Protein AF-Q6WV00-F1 (afdb_monomer)

Sequence (50 aa):
MNKYLTRWLFSTNHKDIGTLYLLFGAFSGMAGTASSMLIRLELSAPGSML

Foldseek 3Di:
DPPVCCCQPPDPDPVSVVVVVVVVVVVVVVVVVVVVVVVVVCVVDPDGPD

Mean predicted aligned error: 7.45 Å

Solvent-accessible surface area (backbone atoms only — not comparable to full-atom values): 3075 Å² total; per-residue (Å²): 131,61,75,66,56,47,56,73,77,68,54,91,48,66,69,61,53,50,52,51,50,52,53,50,48,55,51,51,50,53,54,50,50,52,55,53,48,51,56,51,54,55,70,71,44,98,62,78,92,115

Radius of gyration: 18.41 Å; Cα contacts (8 Å, |Δi|>4): 11; chains: 1; bounding box: 44×16×42 Å

InterPro domains:
  IPR000883 Cytochrome c oxidase subunit I [PTHR10422] (5-48)
  IPR036927 Cytochrome c oxidase-like, subunit I superfamily [G3DSA:1.20.210.10] (5-50)
  IPR036927 Cytochrome c oxidase-like, subunit I superfamily [SSF81442] (4-50)

Structure (mmCIF, N/CA/C/O backbone):
data_AF-Q6WV00-F1
#
_entry.id   AF-Q6WV00-F1
#
loop_
_atom_site.group_PDB
_atom_site.id
_atom_site.type_symbol
_atom_site.label_atom_id
_atom_site.label_alt_id
_atom_site.label_comp_id
_atom_site.label_asym_id
_atom_site.label_entity_id
_atom_site.label_seq_id
_atom_site.pdbx_PDB_ins_code
_atom_site.Cartn_x
_atom_site.Cartn_y
_atom_site.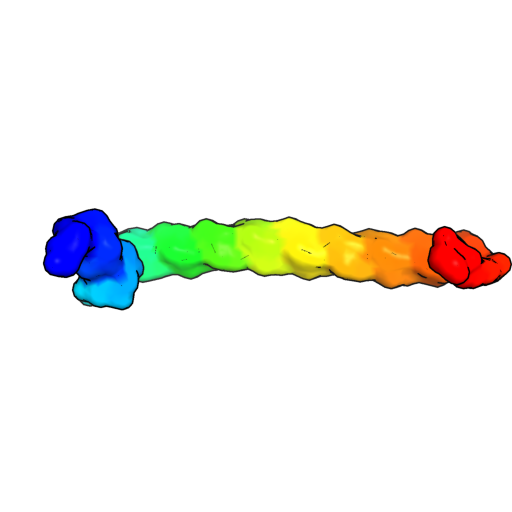Cartn_z
_atom_site.occupancy
_atom_site.B_iso_or_equiv
_atom_site.auth_seq_id
_atom_site.auth_comp_id
_atom_site.auth_asym_id
_atom_site.auth_atom_id
_atom_site.pdbx_PDB_model_num
ATOM 1 N N . MET A 1 1 ? -23.755 9.285 7.626 1.00 60.38 1 MET A N 1
ATOM 2 C CA . MET A 1 1 ? -22.454 8.578 7.615 1.00 60.38 1 MET A CA 1
ATOM 3 C C . MET A 1 1 ? -22.725 7.080 7.578 1.00 60.38 1 MET A C 1
ATOM 5 O O . MET A 1 1 ? -23.450 6.600 8.441 1.00 60.38 1 MET A O 1
ATOM 9 N N . ASN A 1 2 ? -22.222 6.353 6.577 1.00 78.81 2 ASN A N 1
ATOM 10 C CA . ASN A 1 2 ? -22.416 4.900 6.491 1.00 78.81 2 ASN A CA 1
ATOM 11 C C . ASN A 1 2 ? -21.767 4.209 7.700 1.00 78.81 2 ASN A C 1
ATOM 13 O O . ASN A 1 2 ? -20.580 4.406 7.944 1.00 78.81 2 ASN A O 1
ATOM 17 N N . LYS A 1 3 ? -22.525 3.370 8.418 1.00 74.06 3 LYS A N 1
ATOM 18 C CA . LYS A 1 3 ? -22.080 2.672 9.644 1.00 74.06 3 LYS A CA 1
ATOM 19 C C . LYS A 1 3 ? -20.804 1.836 9.435 1.00 74.06 3 LYS A C 1
ATOM 21 O O . LYS A 1 3 ? -20.020 1.654 10.360 1.00 74.06 3 LYS A O 1
ATOM 26 N N . TYR A 1 4 ? -20.582 1.362 8.209 1.00 77.38 4 TYR A N 1
ATOM 27 C CA . TYR A 1 4 ? -19.384 0.623 7.806 1.00 77.38 4 TYR A CA 1
ATOM 28 C C . TYR A 1 4 ? -18.140 1.511 7.698 1.00 77.38 4 TYR A C 1
ATOM 30 O O . TYR A 1 4 ? -17.075 1.123 8.165 1.00 77.38 4 TYR A O 1
ATOM 38 N N . LEU A 1 5 ? -18.270 2.717 7.138 1.00 78.62 5 LEU A N 1
ATOM 39 C CA . LEU A 1 5 ? -17.142 3.639 6.978 1.00 78.62 5 LEU A CA 1
ATOM 40 C C . LEU A 1 5 ? -16.632 4.135 8.331 1.00 78.62 5 LEU A C 1
ATOM 42 O O . LEU A 1 5 ? -15.427 4.176 8.544 1.00 78.62 5 LEU A O 1
ATOM 46 N N . THR A 1 6 ? -17.524 4.434 9.278 1.00 76.19 6 THR A N 1
ATOM 47 C CA . THR A 1 6 ? -17.120 4.813 10.640 1.00 76.19 6 THR A CA 1
ATOM 48 C C . THR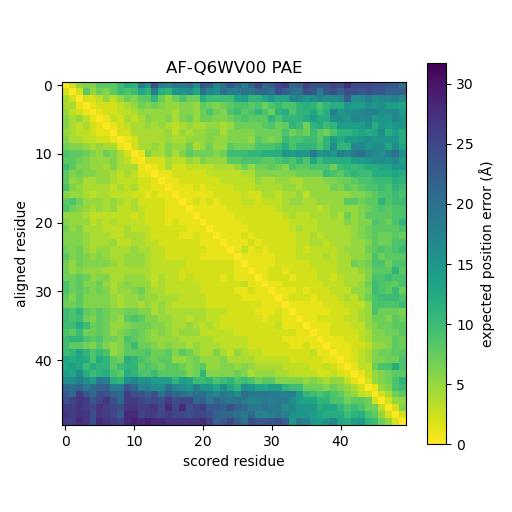 A 1 6 ? -16.423 3.681 11.386 1.00 76.19 6 THR A C 1
ATOM 50 O O . THR A 1 6 ? -15.493 3.947 12.137 1.00 76.19 6 THR A O 1
ATOM 53 N N . ARG A 1 7 ? -16.810 2.422 11.150 1.00 80.50 7 ARG A N 1
ATOM 54 C CA . ARG A 1 7 ? -16.146 1.263 11.764 1.00 80.50 7 ARG A CA 1
ATOM 55 C C . ARG A 1 7 ? -14.739 1.016 11.217 1.00 80.50 7 ARG A C 1
ATOM 57 O O . ARG A 1 7 ? -13.886 0.567 11.965 1.00 80.50 7 ARG A O 1
ATOM 64 N N . TRP A 1 8 ? -14.484 1.274 9.941 1.00 78.75 8 TRP A N 1
ATOM 65 C CA . TRP A 1 8 ? -13.153 1.033 9.377 1.00 78.75 8 TRP A CA 1
ATOM 66 C C . TRP A 1 8 ? -12.226 2.249 9.492 1.00 78.75 8 TRP A C 1
ATOM 68 O O . TRP A 1 8 ? -11.040 2.071 9.733 1.00 78.75 8 TRP A O 1
ATOM 78 N N . LEU A 1 9 ? -12.742 3.478 9.375 1.00 79.44 9 LEU A N 1
ATOM 79 C CA . LEU A 1 9 ? -11.917 4.697 9.422 1.00 79.44 9 LEU A CA 1
ATOM 80 C C . LEU A 1 9 ? -11.773 5.298 10.827 1.00 79.44 9 LEU A C 1
ATOM 82 O O . LEU A 1 9 ? -10.757 5.920 11.117 1.00 79.44 9 LEU A O 1
ATOM 86 N N . PHE A 1 10 ? -12.767 5.124 11.702 1.00 80.00 10 PHE A N 1
ATOM 87 C CA . PHE A 1 10 ? -12.815 5.756 13.027 1.00 80.00 10 PHE A CA 1
ATOM 88 C C . PHE A 1 10 ? -13.136 4.734 14.134 1.00 80.00 10 PHE A C 1
ATOM 90 O O . PHE A 1 10 ? -13.989 4.976 14.988 1.00 80.00 10 PHE A O 1
ATOM 97 N N . SER A 1 11 ? -12.473 3.571 14.116 1.00 76.19 11 SER A N 1
ATOM 98 C CA . SER A 1 11 ? -12.576 2.560 15.182 1.00 76.19 11 SER A CA 1
ATOM 99 C C . SER A 1 11 ? -11.369 2.609 16.113 1.00 76.19 11 SER A C 1
ATOM 101 O O . SER A 1 11 ? -10.231 2.712 15.670 1.00 76.19 11 SER A O 1
ATOM 103 N N . THR A 1 12 ? -11.625 2.512 17.418 1.00 82.06 12 THR A N 1
ATOM 104 C CA . THR A 1 12 ? -10.607 2.402 18.477 1.00 82.06 12 THR A CA 1
ATOM 105 C C . THR A 1 12 ? -10.266 0.946 18.812 1.00 82.06 12 THR A C 1
ATOM 107 O O . THR A 1 12 ? -9.476 0.676 19.716 1.00 82.06 12 THR A O 1
ATOM 110 N N . ASN A 1 13 ? -10.866 -0.020 18.108 1.00 89.38 13 ASN A N 1
ATOM 111 C CA . ASN A 1 13 ? -10.632 -1.437 18.347 1.00 89.38 13 ASN A CA 1
ATOM 112 C C . ASN A 1 13 ? -9.310 -1.888 17.706 1.00 89.38 13 ASN A C 1
ATOM 114 O O . ASN A 1 13 ? -9.168 -1.888 16.484 1.00 89.38 13 ASN A O 1
ATOM 118 N N . HIS A 1 14 ? -8.366 -2.348 18.531 1.00 87.50 14 HIS A N 1
ATOM 119 C CA . HIS A 1 14 ? -7.047 -2.810 18.083 1.00 87.50 14 HIS A CA 1
ATOM 120 C C . HIS A 1 14 ? -7.103 -3.977 17.081 1.00 87.50 14 HIS A C 1
ATOM 122 O O . HIS A 1 14 ? -6.194 -4.118 16.268 1.00 87.50 14 HIS A O 1
ATOM 128 N N . LYS A 1 15 ? -8.166 -4.795 17.089 1.00 87.94 15 LYS A N 1
ATOM 129 C CA . LYS A 1 15 ? -8.336 -5.894 16.123 1.00 87.94 15 LYS A CA 1
ATOM 130 C C . LYS A 1 15 ? -8.689 -5.391 14.723 1.00 87.94 15 LYS A C 1
ATOM 132 O O . LYS A 1 15 ? -8.153 -5.900 13.740 1.00 87.94 15 LYS A O 1
ATOM 137 N N . ASP A 1 16 ? -9.550 -4.378 14.634 1.00 87.56 16 ASP A N 1
ATOM 138 C CA . ASP A 1 16 ? -9.923 -3.770 13.352 1.00 87.56 16 ASP A CA 1
ATOM 139 C C . ASP A 1 16 ? -8.718 -3.011 12.767 1.00 87.56 16 ASP A C 1
ATOM 141 O O . ASP A 1 16 ? -8.360 -3.215 11.607 1.00 87.56 16 ASP A O 1
ATOM 145 N N . ILE A 1 17 ? -8.027 -2.222 13.604 1.00 88.12 17 ILE A N 1
ATOM 146 C CA . ILE A 1 17 ? -6.804 -1.494 13.226 1.00 88.12 17 ILE A CA 1
ATOM 147 C C . ILE A 1 17 ? -5.707 -2.471 12.774 1.00 88.12 17 ILE A C 1
ATOM 149 O O . ILE A 1 17 ? -5.103 -2.276 11.722 1.00 88.12 17 ILE A O 1
ATOM 153 N N . GLY A 1 18 ? -5.476 -3.557 13.519 1.00 91.56 18 GLY A N 1
ATOM 154 C CA . GLY A 1 18 ? -4.481 -4.571 13.157 1.00 91.56 18 GLY A CA 1
ATOM 155 C C . GLY A 1 18 ? -4.780 -5.250 11.818 1.00 91.56 18 GLY A C 1
ATOM 156 O O . GLY A 1 18 ? -3.877 -5.442 11.005 1.00 91.56 18 GLY A O 1
ATOM 157 N N . THR A 1 19 ? -6.052 -5.544 11.541 1.00 91.31 19 THR A N 1
ATOM 158 C CA . THR A 1 19 ? -6.469 -6.136 10.259 1.00 91.31 19 THR A CA 1
ATOM 159 C C . THR A 1 19 ? -6.200 -5.184 9.091 1.00 91.31 19 THR A C 1
ATOM 161 O O . THR A 1 19 ? -5.706 -5.612 8.048 1.00 91.31 19 THR A O 1
ATOM 164 N N . LEU A 1 20 ? -6.458 -3.885 9.273 1.00 91.62 20 LEU A N 1
ATOM 165 C CA . LEU A 1 20 ? -6.164 -2.860 8.266 1.00 91.62 20 LEU A CA 1
ATOM 166 C C . LEU A 1 20 ? -4.665 -2.755 7.960 1.00 91.62 20 LEU A C 1
ATOM 168 O O . LEU A 1 20 ? -4.289 -2.653 6.793 1.00 91.62 20 LEU A O 1
ATOM 172 N N . TYR A 1 21 ? -3.809 -2.831 8.983 1.00 92.62 21 TYR A N 1
ATOM 173 C CA . TYR A 1 21 ? -2.353 -2.800 8.810 1.00 92.62 21 TYR A CA 1
ATOM 174 C C . TYR A 1 21 ? -1.839 -4.001 8.016 1.00 92.62 21 TYR A C 1
ATOM 176 O O . TYR A 1 21 ? -1.010 -3.832 7.125 1.00 92.62 21 TYR A O 1
ATOM 184 N N . LEU A 1 22 ? -2.348 -5.205 8.294 1.00 94.50 22 LEU A N 1
ATOM 185 C CA . LEU A 1 22 ? -1.980 -6.400 7.530 1.00 94.50 22 LEU A CA 1
ATOM 186 C C . LEU A 1 22 ? -2.419 -6.293 6.067 1.00 94.50 22 LEU A C 1
ATOM 188 O O . LEU A 1 22 ? -1.645 -6.623 5.170 1.00 94.50 22 LEU A O 1
ATOM 192 N N . LEU A 1 23 ? -3.630 -5.787 5.822 1.00 94.19 23 LEU A N 1
ATOM 193 C CA . LEU A 1 23 ? -4.153 -5.602 4.470 1.00 94.19 23 LEU A CA 1
ATOM 194 C C . LEU A 1 23 ? -3.303 -4.600 3.672 1.00 94.19 23 LEU A C 1
ATOM 196 O O . LEU A 1 23 ? -2.919 -4.863 2.532 1.00 94.19 23 LEU A O 1
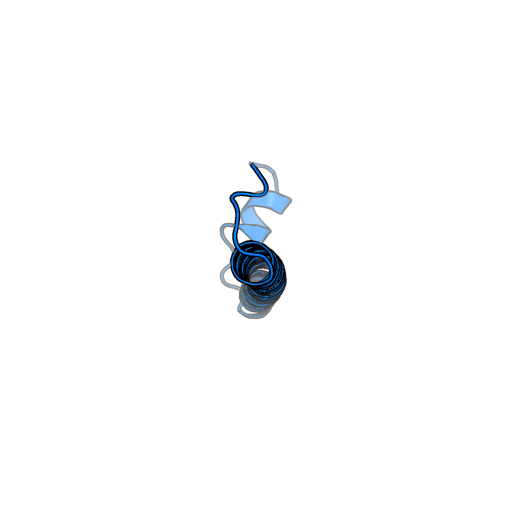ATOM 200 N N . PHE A 1 24 ? -2.962 -3.469 4.293 1.00 94.12 24 PHE A N 1
ATOM 201 C CA . PHE A 1 24 ? -2.108 -2.449 3.690 1.00 94.12 24 PHE A CA 1
ATOM 202 C C . PHE A 1 24 ? -0.666 -2.938 3.491 1.00 94.12 24 PHE A C 1
ATOM 204 O O . PHE A 1 24 ? -0.044 -2.662 2.464 1.00 94.12 24 PHE A O 1
ATOM 211 N N . GLY A 1 25 ? -0.136 -3.711 4.439 1.00 94.56 25 GLY A N 1
ATOM 212 C CA . GLY A 1 25 ? 1.184 -4.328 4.342 1.00 94.56 25 GLY A CA 1
ATOM 213 C C . GLY A 1 25 ? 1.274 -5.322 3.183 1.00 94.56 25 GLY A C 1
ATOM 214 O O . GLY A 1 25 ? 2.196 -5.240 2.378 1.00 94.56 25 GLY A O 1
ATOM 215 N N . ALA A 1 26 ? 0.284 -6.206 3.031 1.00 95.88 26 ALA A N 1
ATOM 216 C CA . ALA A 1 26 ? 0.225 -7.140 1.907 1.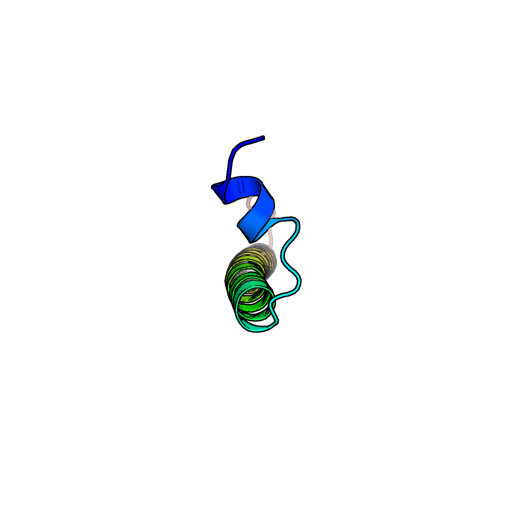00 95.88 26 ALA A CA 1
ATOM 217 C C . ALA A 1 26 ? 0.136 -6.406 0.558 1.00 95.88 26 ALA A C 1
ATOM 219 O O . ALA A 1 26 ? 0.840 -6.752 -0.391 1.00 95.88 26 ALA A O 1
ATOM 220 N N . PHE A 1 27 ? -0.684 -5.354 0.484 1.00 96.06 27 PHE A N 1
ATOM 221 C CA . PHE A 1 27 ? -0.824 -4.544 -0.724 1.00 96.06 27 PHE A CA 1
ATOM 222 C C . PHE A 1 27 ? 0.469 -3.803 -1.090 1.00 96.06 27 PHE A C 1
ATOM 224 O O . PHE A 1 27 ? 0.945 -3.906 -2.221 1.00 96.06 27 PHE A O 1
ATOM 231 N N . SER A 1 28 ? 1.071 -3.091 -0.134 1.00 95.00 28 SER A N 1
ATOM 232 C CA . SER A 1 28 ? 2.324 -2.359 -0.359 1.00 95.00 28 SER A CA 1
ATOM 233 C C . SER A 1 28 ? 3.500 -3.295 -0.656 1.00 95.00 28 SER A C 1
ATOM 235 O O . SER A 1 28 ? 4.335 -2.965 -1.494 1.00 95.00 28 SER A O 1
ATOM 237 N N . GLY A 1 29 ? 3.530 -4.491 -0.061 1.00 95.12 29 GLY A N 1
ATOM 238 C CA . GLY A 1 29 ? 4.509 -5.533 -0.373 1.00 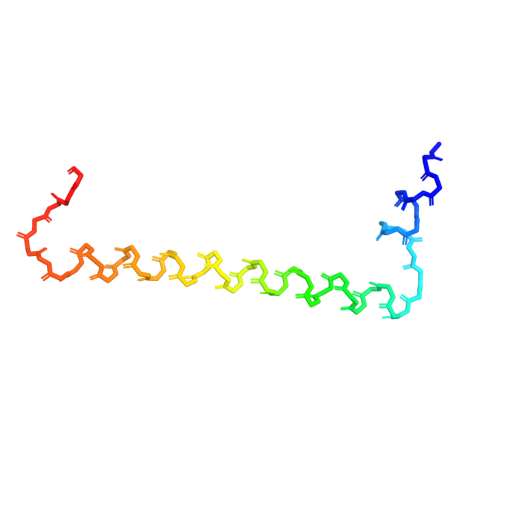95.12 29 GLY A CA 1
ATOM 239 C C . GLY A 1 29 ? 4.403 -6.041 -1.814 1.00 95.12 29 GLY A C 1
ATOM 240 O O . GLY A 1 29 ? 5.418 -6.137 -2.510 1.00 95.12 29 GLY A O 1
ATOM 241 N N . MET A 1 30 ? 3.186 -6.310 -2.302 1.00 96.00 30 MET A N 1
ATOM 242 C CA . MET A 1 30 ? 2.970 -6.691 -3.705 1.00 96.00 30 MET A CA 1
ATOM 243 C C . MET A 1 30 ? 3.347 -5.558 -4.664 1.00 96.00 30 MET A C 1
ATOM 245 O O . MET A 1 30 ? 4.072 -5.795 -5.631 1.00 96.00 30 MET A 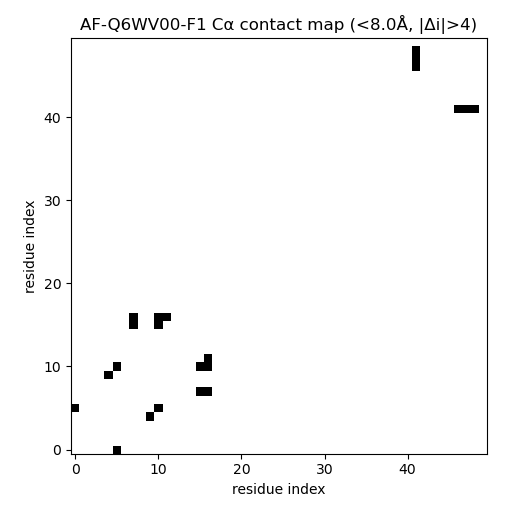O 1
ATOM 249 N N . ALA A 1 31 ? 2.927 -4.324 -4.368 1.00 95.94 31 ALA A N 1
ATOM 250 C CA . ALA A 1 31 ? 3.279 -3.153 -5.168 1.00 95.94 31 ALA A CA 1
ATOM 251 C C . ALA A 1 31 ? 4.802 -2.921 -5.212 1.00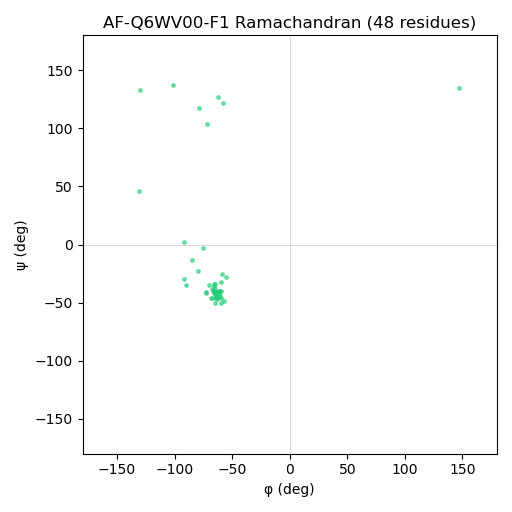 95.94 31 ALA A C 1
ATOM 253 O O . ALA A 1 31 ? 5.368 -2.707 -6.281 1.00 95.94 31 ALA A O 1
ATOM 254 N N . GLY A 1 32 ? 5.490 -3.037 -4.072 1.00 95.25 32 GLY A N 1
ATOM 255 C CA . GLY A 1 32 ? 6.947 -2.909 -3.993 1.00 95.25 32 GLY A CA 1
ATOM 256 C C . GLY A 1 32 ? 7.689 -4.017 -4.742 1.00 95.25 32 GLY A C 1
ATOM 257 O O . GLY A 1 32 ? 8.688 -3.750 -5.411 1.00 95.25 32 GLY A O 1
ATOM 258 N N . THR A 1 33 ? 7.178 -5.250 -4.695 1.00 93.88 33 THR A N 1
ATOM 259 C CA . THR A 1 33 ? 7.747 -6.378 -5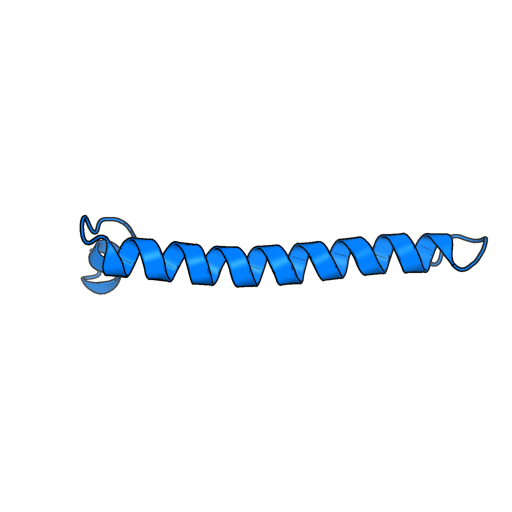.450 1.00 93.88 33 THR A CA 1
ATOM 260 C C . THR A 1 33 ? 7.614 -6.155 -6.954 1.00 93.88 33 THR A C 1
ATOM 262 O O . THR A 1 33 ? 8.586 -6.362 -7.679 1.00 93.88 33 THR A O 1
ATOM 265 N N . ALA A 1 34 ? 6.457 -5.671 -7.415 1.00 94.19 34 ALA A N 1
ATOM 266 C CA . ALA A 1 34 ? 6.238 -5.335 -8.818 1.00 94.19 34 ALA A CA 1
ATOM 267 C C . ALA A 1 34 ? 7.222 -4.256 -9.297 1.00 94.19 34 ALA A C 1
ATOM 269 O O . ALA A 1 34 ? 7.931 -4.468 -10.278 1.00 94.19 34 ALA A O 1
ATOM 270 N N . SER A 1 35 ? 7.354 -3.150 -8.556 1.00 92.44 35 SER A N 1
ATOM 271 C CA . SER A 1 35 ? 8.323 -2.090 -8.869 1.00 92.44 35 SER A CA 1
ATOM 272 C C . SER A 1 35 ? 9.768 -2.599 -8.872 1.00 92.44 35 SER A C 1
ATOM 274 O O . SER A 1 35 ? 10.553 -2.248 -9.750 1.00 92.44 35 SER A O 1
ATOM 276 N N . SER A 1 36 ? 10.133 -3.469 -7.924 1.00 90.44 36 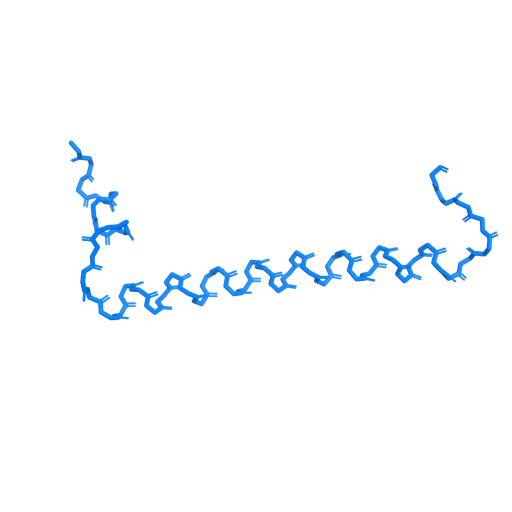SER A N 1
ATOM 277 C CA . SER A 1 36 ? 11.471 -4.067 -7.877 1.00 90.44 36 SER A CA 1
ATOM 278 C C . SER A 1 36 ? 11.742 -4.978 -9.077 1.00 90.44 36 SER A C 1
ATOM 280 O O . SER A 1 36 ? 12.847 -4.956 -9.618 1.00 90.44 36 SER A O 1
ATOM 282 N N . MET A 1 37 ? 10.753 -5.764 -9.510 1.00 90.50 37 MET A N 1
ATOM 283 C CA . MET A 1 37 ? 10.875 -6.601 -10.704 1.00 90.50 37 MET A CA 1
ATOM 284 C C . MET A 1 37 ? 11.016 -5.761 -11.971 1.00 90.50 37 MET A C 1
ATOM 286 O O . MET A 1 37 ? 11.876 -6.082 -12.782 1.00 90.50 37 MET A O 1
ATOM 290 N N . LEU A 1 38 ? 10.257 -4.671 -12.109 1.00 90.50 38 LEU A N 1
ATOM 291 C CA . LEU A 1 38 ? 10.386 -3.756 -13.247 1.00 90.50 38 LEU A CA 1
ATOM 292 C C . LEU A 1 38 ? 11.813 -3.211 -13.370 1.00 90.50 38 LEU A C 1
ATOM 294 O O . LEU A 1 38 ? 12.422 -3.330 -14.425 1.00 90.50 38 LEU A O 1
ATOM 298 N N . ILE A 1 39 ? 12.396 -2.720 -12.273 1.00 89.75 39 ILE A N 1
ATOM 299 C CA . ILE A 1 39 ? 13.781 -2.221 -12.282 1.00 89.75 39 ILE A CA 1
ATOM 300 C C . ILE A 1 39 ? 14.772 -3.329 -12.670 1.00 89.75 39 ILE A C 1
ATOM 302 O O . ILE A 1 39 ? 15.714 -3.085 -13.419 1.00 89.75 39 ILE A O 1
ATOM 306 N N . ARG A 1 40 ? 14.575 -4.561 -12.179 1.00 88.12 40 ARG A N 1
ATOM 307 C CA . ARG A 1 40 ? 15.440 -5.699 -12.536 1.00 88.12 40 ARG A CA 1
ATOM 308 C C . ARG A 1 40 ? 15.323 -6.082 -14.009 1.00 88.12 40 ARG A C 1
ATOM 310 O O . ARG A 1 40 ? 16.327 -6.479 -14.588 1.00 88.12 40 ARG A O 1
ATOM 317 N N . LEU A 1 41 ? 14.131 -5.976 -14.594 1.00 86.50 41 LEU A N 1
ATOM 318 C CA . LEU A 1 41 ? 13.905 -6.244 -16.013 1.00 86.50 41 LEU A CA 1
ATOM 319 C C . LEU A 1 41 ? 14.614 -5.202 -16.885 1.00 86.50 41 LEU A C 1
ATOM 321 O O . LEU A 1 41 ? 15.364 -5.602 -17.772 1.00 86.50 41 LEU A O 1
ATOM 325 N N . GLU A 1 42 ? 14.495 -3.912 -16.556 1.00 82.50 42 GLU A N 1
ATOM 326 C CA . GLU A 1 42 ? 15.219 -2.831 -17.250 1.00 82.50 42 GLU A CA 1
ATOM 327 C C . GLU A 1 42 ? 16.747 -2.995 -17.177 1.00 82.50 42 GLU A C 1
ATOM 329 O O . GLU A 1 42 ? 17.464 -2.640 -18.104 1.00 82.50 42 GLU A O 1
ATOM 334 N N . LEU A 1 43 ? 17.270 -3.567 -16.088 1.00 83.44 43 LEU A N 1
ATOM 335 C CA . LEU A 1 43 ? 18.709 -3.806 -15.932 1.00 83.44 43 LEU A CA 1
ATOM 336 C C . LEU A 1 43 ? 19.200 -5.121 -16.566 1.00 83.44 43 LEU A C 1
ATOM 338 O O . LEU A 1 43 ? 20.408 -5.327 -16.671 1.00 83.44 43 LEU A O 1
ATOM 342 N N . SER A 1 44 ? 18.294 -6.032 -16.940 1.00 82.06 44 SER A N 1
ATOM 343 C CA . SER A 1 44 ? 18.644 -7.377 -17.431 1.00 82.06 44 SER A CA 1
ATOM 344 C C . SER A 1 44 ? 19.084 -7.411 -18.897 1.00 82.06 44 SER A C 1
ATOM 346 O O . SER A 1 44 ? 19.812 -8.321 -19.295 1.00 82.06 44 SER A O 1
ATOM 348 N N . ALA A 1 45 ? 18.691 -6.412 -19.688 1.00 75.25 45 ALA A N 1
ATOM 349 C CA . ALA A 1 45 ? 19.104 -6.245 -21.073 1.00 75.25 45 ALA A CA 1
ATOM 350 C C . ALA A 1 45 ? 19.593 -4.801 -21.288 1.00 75.25 45 ALA A C 1
ATOM 352 O O . ALA A 1 45 ? 18.928 -3.865 -20.852 1.00 75.25 45 ALA A O 1
ATOM 353 N N . PRO A 1 46 ? 20.749 -4.578 -21.941 1.00 61.62 46 PRO A N 1
ATOM 354 C CA . PRO A 1 46 ? 21.203 -3.231 -22.256 1.00 61.62 46 PRO A CA 1
ATOM 355 C C . PRO A 1 46 ? 20.335 -2.640 -23.379 1.00 61.62 46 PRO A C 1
ATOM 357 O O . PRO A 1 46 ? 20.488 -2.994 -24.546 1.00 61.62 46 PRO A O 1
ATOM 360 N N . GLY A 1 47 ? 19.424 -1.740 -23.010 1.00 65.19 47 GLY A N 1
ATOM 361 C CA . GLY A 1 47 ? 18.524 -1.015 -23.912 1.00 65.19 47 GLY A CA 1
ATOM 362 C C . GLY A 1 47 ? 17.181 -0.746 -23.233 1.00 65.19 47 GLY A C 1
ATOM 363 O O . GLY A 1 47 ? 16.641 -1.646 -22.601 1.00 65.19 47 GLY A O 1
ATOM 364 N N . SER A 1 48 ? 16.660 0.482 -23.352 1.00 64.94 48 SER A N 1
ATOM 365 C CA . SER A 1 48 ? 15.333 0.847 -22.826 1.00 64.94 48 SER A CA 1
ATOM 366 C C . SER A 1 48 ? 14.278 -0.066 -23.448 1.00 64.94 48 SER A C 1
ATOM 368 O O . SER A 1 48 ? 14.166 -0.114 -24.674 1.00 64.94 48 SER A O 1
ATOM 370 N N . MET A 1 49 ? 13.521 -0.796 -22.624 1.00 60.56 49 MET A N 1
ATOM 371 C CA . MET A 1 49 ? 12.378 -1.588 -23.102 1.00 60.56 49 MET A CA 1
ATOM 372 C C . MET A 1 49 ? 11.157 -0.696 -23.423 1.00 60.56 49 MET A C 1
ATOM 374 O O . MET A 1 49 ? 10.139 -1.193 -23.911 1.00 60.56 49 MET A O 1
ATOM 378 N N . LEU A 1 50 ? 11.277 0.614 -23.169 1.00 59.78 50 LEU A N 1
ATOM 379 C CA . LEU A 1 50 ? 10.305 1.676 -23.433 1.00 59.78 50 LEU A CA 1
ATOM 380 C C . LEU A 1 50 ? 10.774 2.628 -24.539 1.00 59.78 50 LEU A C 1
ATOM 382 O O . LEU A 1 50 ? 11.975 2.995 -24.517 1.00 59.78 50 LEU A O 1
#

pLDDT: mean 84.57, std 10.52, range [59.78, 96.06]

Organism: Leptogorgia virgulata (NCBI:txid37508)

Secondary structure (DSSP, 8-state):
--HHHHHHHS---HHHHHHHHHHHHHHHHHHHHHHHHHHHHHHHSSS---